Protein AF-A0A833RBS1-F1 (afdb_monomer)

Solvent-accessible surface area (backbone atoms only — not comparable to full-atom values): 6305 Å² total; per-residue (Å²): 114,64,46,82,70,71,79,44,81,79,87,61,95,73,84,82,88,79,82,85,87,77,68,75,67,77,78,46,53,77,63,45,69,72,42,93,70,63,84,80,80,92,51,62,68,61,47,67,75,43,72,85,61,81,93,74,86,80,82,86,50,67,49,68,49,59,45,83,99,44,71,38,99,86,72,43,55,38,64,79,43,77,43,74,64,73,88,80,125

pLDDT: mean 83.78, std 12.97, range [43.81, 97.19]

Structure (mmCIF, N/CA/C/O backbone):
data_AF-A0A833RBS1-F1
#
_entry.id   AF-A0A833RBS1-F1
#
loop_
_atom_site.group_PDB
_atom_site.id
_atom_site.type_symbol
_atom_site.label_atom_id
_atom_site.label_alt_id
_atom_site.label_comp_id
_atom_site.label_asym_id
_atom_site.label_entity_id
_atom_site.label_seq_id
_atom_site.pdbx_PDB_ins_code
_atom_site.Cartn_x
_atom_site.Cartn_y
_atom_site.Cartn_z
_atom_site.occupancy
_atom_site.B_iso_or_equiv
_atom_site.auth_seq_id
_atom_site.auth_comp_id
_atom_site.auth_asym_id
_atom_site.auth_atom_id
_atom_site.pdbx_PDB_model_num
ATOM 1 N N . MET A 1 1 ? -6.643 -21.812 0.695 1.00 50.47 1 MET A N 1
ATOM 2 C CA . MET A 1 1 ? -7.474 -21.897 -0.525 1.00 50.47 1 MET A CA 1
ATOM 3 C C . MET A 1 1 ? -6.627 -21.978 -1.798 1.00 50.47 1 MET A C 1
ATOM 5 O O . MET A 1 1 ? -6.634 -23.035 -2.399 1.00 50.47 1 MET A O 1
ATOM 9 N N . ILE A 1 2 ? -5.821 -20.970 -2.170 1.00 56.28 2 ILE A N 1
ATOM 10 C CA . ILE A 1 2 ? -5.011 -21.014 -3.418 1.00 56.28 2 ILE A CA 1
ATOM 11 C C . ILE A 1 2 ? -3.859 -22.038 -3.360 1.00 56.28 2 ILE A C 1
ATOM 13 O O . ILE A 1 2 ? -3.606 -22.744 -4.329 1.00 56.28 2 ILE A O 1
ATOM 17 N N . CYS A 1 3 ? -3.196 -22.170 -2.207 1.00 55.03 3 CYS A N 1
ATOM 18 C CA . CYS A 1 3 ? -2.087 -23.115 -2.038 1.00 55.03 3 CYS A CA 1
ATOM 19 C C . CYS A 1 3 ? -2.528 -24.590 -2.125 1.00 55.03 3 CYS A C 1
ATOM 21 O O . CYS A 1 3 ? -1.823 -25.421 -2.679 1.00 55.03 3 CYS A O 1
ATOM 23 N N . CYS A 1 4 ? -3.747 -24.902 -1.672 1.00 59.25 4 CYS A N 1
ATOM 24 C CA . CYS A 1 4 ? -4.316 -26.252 -1.741 1.00 59.25 4 CYS A CA 1
ATOM 25 C C . CYS A 1 4 ? -4.668 -26.683 -3.175 1.00 59.25 4 CYS A C 1
ATOM 27 O O . CYS A 1 4 ? -4.767 -27.873 -3.437 1.00 59.25 4 CYS A O 1
ATOM 29 N N . LEU A 1 5 ? -4.846 -25.726 -4.094 1.00 70.38 5 LEU A N 1
ATOM 30 C CA . LEU A 1 5 ? -5.077 -25.979 -5.520 1.00 70.38 5 LEU A CA 1
ATOM 31 C C . LEU A 1 5 ? -3.763 -26.176 -6.301 1.00 70.38 5 LEU A C 1
ATOM 33 O O . LEU A 1 5 ? -3.799 -26.298 -7.520 1.00 70.38 5 LEU A O 1
ATOM 37 N N . GLY A 1 6 ? -2.602 -26.159 -5.630 1.00 68.81 6 GLY A N 1
ATOM 38 C CA . GLY A 1 6 ? -1.287 -26.347 -6.259 1.00 68.81 6 GLY A CA 1
ATOM 39 C C . GLY A 1 6 ? -0.797 -25.161 -7.097 1.00 68.81 6 GLY A C 1
ATOM 40 O O . GLY A 1 6 ? 0.210 -25.272 -7.785 1.00 68.81 6 GLY A O 1
ATOM 41 N N . LEU A 1 7 ? -1.490 -24.019 -7.050 1.00 71.19 7 LEU A N 1
ATOM 42 C CA . LEU A 1 7 ? -1.169 -22.856 -7.886 1.00 71.19 7 LEU A CA 1
ATOM 43 C C . LEU A 1 7 ? -0.024 -22.000 -7.327 1.00 71.19 7 LEU A C 1
ATOM 45 O O . LEU A 1 7 ? 0.650 -21.316 -8.090 1.00 71.19 7 LEU A O 1
ATOM 49 N N . ILE A 1 8 ? 0.175 -21.997 -6.006 1.00 73.50 8 ILE A N 1
ATOM 50 C CA . ILE A 1 8 ? 1.194 -21.199 -5.306 1.00 73.50 8 ILE A CA 1
ATOM 51 C C . ILE A 1 8 ? 1.664 -21.955 -4.063 1.00 73.50 8 ILE A C 1
ATOM 53 O O . ILE A 1 8 ? 0.837 -22.430 -3.285 1.00 73.50 8 ILE A O 1
ATOM 57 N N . ASP A 1 9 ? 2.972 -21.964 -3.810 1.00 74.06 9 ASP A N 1
ATOM 58 C CA . ASP A 1 9 ? 3.523 -22.422 -2.534 1.00 74.06 9 ASP A CA 1
ATOM 59 C C . ASP A 1 9 ? 3.285 -21.402 -1.419 1.00 74.06 9 ASP A C 1
ATOM 61 O O . ASP A 1 9 ? 3.535 -20.197 -1.557 1.00 74.06 9 ASP A O 1
ATOM 65 N N . ARG A 1 10 ? 2.832 -21.885 -0.260 1.00 73.62 10 ARG A N 1
ATOM 66 C CA . ARG A 1 10 ? 2.677 -21.052 0.933 1.00 73.62 10 ARG A CA 1
ATOM 67 C C . ARG A 1 10 ? 4.059 -20.682 1.462 1.00 73.62 10 ARG A C 1
ATOM 69 O O . ARG A 1 10 ? 4.694 -21.465 2.156 1.00 73.62 10 ARG A O 1
ATOM 76 N N . LYS A 1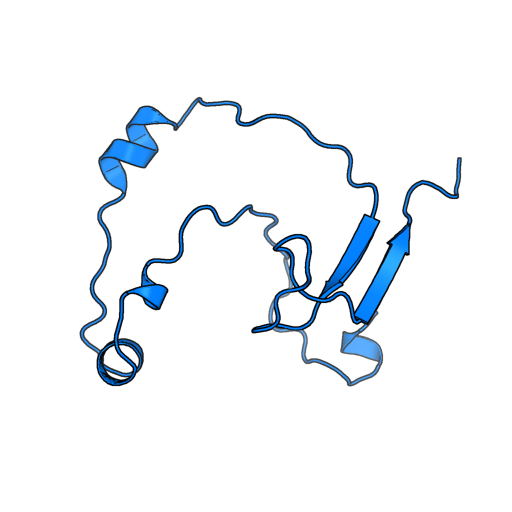 11 ? 4.495 -19.451 1.187 1.00 75.88 11 LYS A N 1
ATOM 77 C CA . LYS A 1 11 ? 5.795 -18.951 1.663 1.00 75.88 11 LYS A CA 1
ATOM 78 C C . LYS A 1 11 ? 5.842 -18.633 3.159 1.00 75.88 11 LYS A C 1
ATOM 80 O O . LYS A 1 11 ? 6.908 -18.719 3.752 1.00 75.88 11 LYS A O 1
ATOM 85 N N . TYR A 1 12 ? 4.712 -18.265 3.766 1.00 78.75 12 TYR A N 1
ATOM 86 C CA . TYR A 1 12 ? 4.658 -17.838 5.167 1.00 78.75 12 TYR A CA 1
ATOM 87 C C . TYR A 1 12 ? 3.480 -18.471 5.911 1.00 78.75 12 TYR A C 1
ATOM 89 O O . TYR A 1 12 ? 2.375 -18.603 5.374 1.00 78.75 12 TYR A O 1
ATOM 97 N N . GLN A 1 13 ? 3.712 -18.842 7.171 1.00 77.38 13 GLN A N 1
ATOM 98 C CA . GLN A 1 13 ? 2.657 -19.322 8.066 1.00 77.38 13 GLN A CA 1
ATOM 99 C C . GLN A 1 13 ? 1.723 -18.177 8.475 1.00 77.38 13 GLN A C 1
ATOM 101 O O . GLN A 1 13 ? 0.505 -18.333 8.419 1.00 77.38 13 GLN A O 1
ATOM 106 N N . THR A 1 14 ? 2.275 -17.003 8.774 1.00 83.75 14 THR A N 1
ATOM 107 C CA . THR A 1 14 ? 1.508 -15.841 9.241 1.00 83.75 14 THR A CA 1
ATOM 108 C C . THR A 1 14 ? 1.553 -14.719 8.212 1.00 83.75 14 THR A C 1
ATOM 110 O O . THR A 1 14 ? 2.601 -14.444 7.628 1.00 83.75 14 THR A O 1
ATOM 113 N N . VAL A 1 15 ? 0.415 -14.057 7.990 1.00 82.69 15 VAL A N 1
ATOM 114 C CA . VAL A 1 15 ? 0.302 -12.911 7.080 1.00 82.69 15 VAL A CA 1
ATOM 115 C C . VAL A 1 15 ? 0.310 -11.621 7.898 1.00 82.69 15 VAL A C 1
ATOM 117 O O . VAL A 1 15 ? -0.557 -11.423 8.743 1.00 82.69 15 VAL A O 1
ATOM 120 N N . LYS A 1 16 ? 1.274 -10.731 7.632 1.00 89.12 16 LYS A N 1
ATOM 121 C CA . LYS A 1 16 ? 1.294 -9.369 8.183 1.00 89.12 16 LYS A CA 1
ATOM 122 C C . LYS A 1 16 ? 0.555 -8.426 7.236 1.00 89.12 16 LYS A C 1
ATOM 124 O O . LYS A 1 16 ? 1.084 -8.077 6.178 1.00 89.12 16 LYS A O 1
ATOM 129 N N . LEU A 1 17 ? -0.641 -7.995 7.628 1.00 89.00 17 LEU A N 1
ATOM 130 C CA . LEU A 1 17 ? -1.364 -6.952 6.906 1.00 89.00 17 LEU A CA 1
ATOM 131 C C . LEU A 1 17 ? -0.649 -5.609 7.100 1.00 89.00 17 LEU A C 1
ATOM 133 O O . LEU A 1 17 ? -0.346 -5.215 8.223 1.00 89.00 17 LEU A O 1
ATOM 137 N N . HIS A 1 18 ? -0.332 -4.935 6.000 1.00 90.88 18 HIS A N 1
ATOM 138 C CA . HIS A 1 18 ? 0.313 -3.627 5.995 1.00 90.88 18 HIS A CA 1
ATOM 139 C C . HIS A 1 18 ? -0.043 -2.880 4.707 1.00 90.88 18 HIS A C 1
ATOM 141 O O . HIS A 1 18 ? -0.410 -3.503 3.709 1.00 90.88 18 HIS A O 1
ATOM 147 N N . LEU A 1 19 ? 0.092 -1.555 4.725 1.00 91.50 19 LEU A N 1
ATOM 148 C CA . LEU A 1 19 ? -0.109 -0.693 3.564 1.00 91.50 19 LEU A CA 1
ATOM 149 C C . LEU A 1 19 ? 1.244 -0.126 3.125 1.00 91.50 19 LEU A C 1
ATOM 151 O O . LEU A 1 19 ? 1.947 0.513 3.904 1.00 91.50 19 LEU A O 1
ATOM 155 N N . THR A 1 20 ? 1.641 -0.399 1.884 1.00 91.50 20 THR A N 1
ATOM 156 C CA . THR A 1 20 ? 2.897 0.115 1.328 1.00 91.50 20 THR A CA 1
ATOM 157 C C . THR A 1 20 ? 2.691 1.534 0.809 1.00 91.50 20 THR A C 1
ATOM 159 O O . THR A 1 20 ? 1.999 1.724 -0.185 1.00 91.50 20 THR A O 1
ATOM 162 N N . LEU A 1 21 ? 3.324 2.518 1.450 1.00 90.25 21 LEU A N 1
ATOM 163 C CA . LEU A 1 21 ? 3.331 3.912 0.982 1.00 90.25 21 LEU A CA 1
ATOM 164 C C . LEU A 1 21 ? 4.478 4.196 0.008 1.00 90.25 21 LEU A C 1
ATOM 166 O O . LEU A 1 21 ? 4.324 4.951 -0.946 1.00 90.25 21 LEU A O 1
ATOM 170 N N . MET A 1 22 ? 5.635 3.575 0.236 1.00 89.06 22 MET A N 1
ATOM 171 C CA . MET A 1 22 ? 6.829 3.782 -0.573 1.00 89.06 22 MET A CA 1
ATOM 172 C C . MET A 1 22 ? 7.568 2.465 -0.782 1.00 89.06 22 MET A C 1
ATOM 174 O O . MET A 1 22 ? 7.654 1.630 0.117 1.00 89.06 22 MET A O 1
ATOM 178 N N . ASN A 1 23 ? 8.144 2.306 -1.972 1.00 88.00 23 ASN A N 1
ATOM 179 C CA . ASN A 1 23 ? 9.087 1.242 -2.271 1.00 88.00 23 ASN A CA 1
ATOM 180 C C . ASN A 1 23 ? 10.315 1.842 -2.974 1.00 88.00 23 ASN A C 1
ATOM 182 O O . ASN A 1 23 ? 10.254 2.252 -4.133 1.00 88.00 23 ASN A O 1
ATOM 186 N N . THR A 1 24 ? 11.436 1.893 -2.259 1.00 85.75 24 THR A N 1
ATOM 187 C CA . THR A 1 24 ? 12.684 2.522 -2.717 1.00 85.75 24 THR A CA 1
ATOM 188 C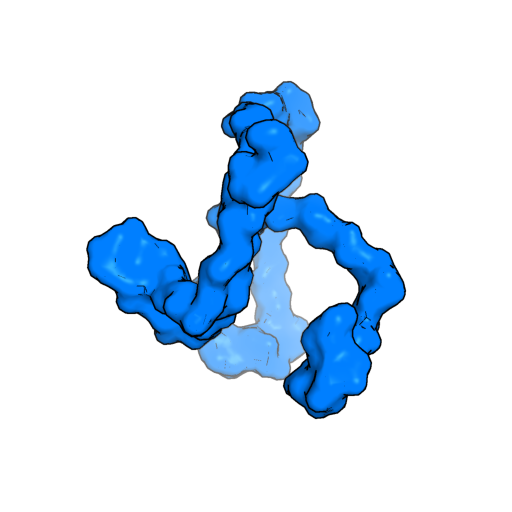 C . THR A 1 24 ? 13.362 1.739 -3.837 1.00 85.75 24 THR A C 1
ATOM 190 O O . THR A 1 24 ? 14.110 2.321 -4.620 1.00 85.75 24 THR A O 1
ATOM 193 N N . THR A 1 25 ? 13.029 0.454 -4.002 1.00 82.56 25 THR A N 1
ATOM 194 C CA . THR A 1 25 ? 13.586 -0.386 -5.07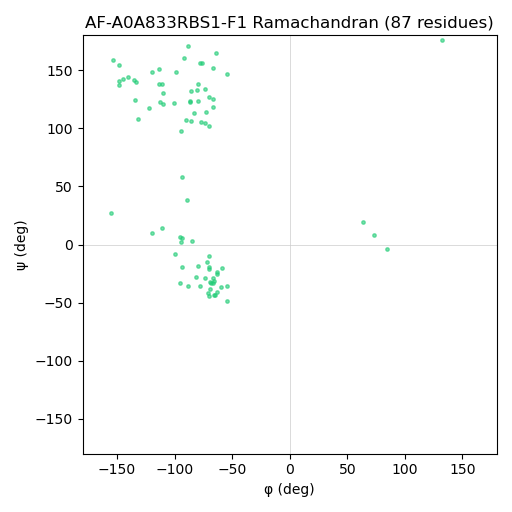2 1.00 82.56 25 THR A CA 1
ATOM 195 C C . THR A 1 25 ? 13.220 0.114 -6.465 1.00 82.56 25 THR A C 1
ATOM 197 O O . THR A 1 25 ? 13.960 -0.141 -7.412 1.00 82.56 25 THR A O 1
ATOM 200 N N . PHE A 1 26 ? 12.130 0.878 -6.609 1.00 82.94 26 PHE A N 1
ATOM 201 C CA . PHE A 1 26 ? 11.755 1.467 -7.895 1.00 82.94 26 PHE A CA 1
ATOM 202 C C . PHE A 1 26 ? 12.786 2.468 -8.425 1.00 82.94 26 PHE A C 1
ATOM 204 O O . PHE A 1 26 ? 12.884 2.612 -9.639 1.00 82.94 26 PHE A O 1
ATOM 211 N N . LYS A 1 27 ? 13.578 3.095 -7.546 1.00 80.00 27 LYS A N 1
ATOM 212 C CA . LYS A 1 27 ? 14.662 4.011 -7.934 1.00 80.00 27 LYS A CA 1
ATOM 213 C C . LYS A 1 27 ? 15.938 3.289 -8.367 1.00 80.00 27 LYS A C 1
ATOM 215 O O . LYS A 1 27 ? 16.768 3.894 -9.029 1.00 80.00 27 LYS A O 1
ATOM 220 N N . LEU A 1 28 ? 16.083 2.018 -7.998 1.00 80.62 28 LEU A N 1
ATOM 221 C CA . LEU A 1 28 ? 17.264 1.223 -8.311 1.00 80.62 28 LEU A CA 1
ATOM 222 C C . LEU A 1 28 ? 17.201 0.704 -9.749 1.00 80.62 28 LEU A C 1
ATOM 224 O O . LEU A 1 28 ? 16.158 0.195 -10.192 1.00 80.62 28 LEU A O 1
ATOM 228 N N . THR A 1 29 ? 18.335 0.766 -10.440 1.00 80.19 29 THR A N 1
ATOM 229 C CA . THR A 1 29 ? 18.581 0.087 -11.715 1.00 80.19 29 THR A CA 1
ATOM 230 C C . THR A 1 29 ? 18.540 -1.436 -11.540 1.00 80.19 29 THR A C 1
ATOM 232 O O . THR A 1 29 ? 18.588 -1.969 -10.430 1.00 80.19 29 THR A O 1
ATOM 235 N N . LYS A 1 30 ? 18.437 -2.183 -12.648 1.00 74.31 30 LYS A N 1
ATOM 236 C CA . LYS A 1 30 ? 18.426 -3.659 -12.597 1.00 74.31 30 LYS A CA 1
ATOM 237 C C . LYS A 1 30 ? 19.700 -4.229 -11.964 1.00 74.31 30 LYS A C 1
ATOM 239 O O . LYS A 1 30 ? 19.622 -5.222 -11.247 1.00 74.31 30 LYS A O 1
ATOM 244 N N . GLU A 1 31 ? 20.839 -3.596 -12.216 1.00 73.31 31 GLU A N 1
ATOM 245 C CA . GLU A 1 31 ? 22.141 -4.000 -11.682 1.00 73.31 31 GLU A CA 1
ATOM 246 C C . GLU A 1 31 ? 22.222 -3.741 -10.175 1.00 73.31 31 GLU A C 1
ATOM 248 O O . GLU A 1 31 ? 22.595 -4.636 -9.423 1.00 73.31 31 GLU A O 1
ATOM 253 N N . GLU A 1 32 ? 21.756 -2.581 -9.708 1.00 73.75 32 GLU A N 1
ATOM 254 C CA . GLU A 1 32 ? 21.708 -2.240 -8.278 1.00 73.75 32 GLU A CA 1
ATOM 255 C C . GLU A 1 32 ? 20.732 -3.119 -7.485 1.00 73.75 32 GLU A C 1
ATOM 257 O O . GLU A 1 32 ? 20.976 -3.413 -6.318 1.00 73.75 32 GLU A O 1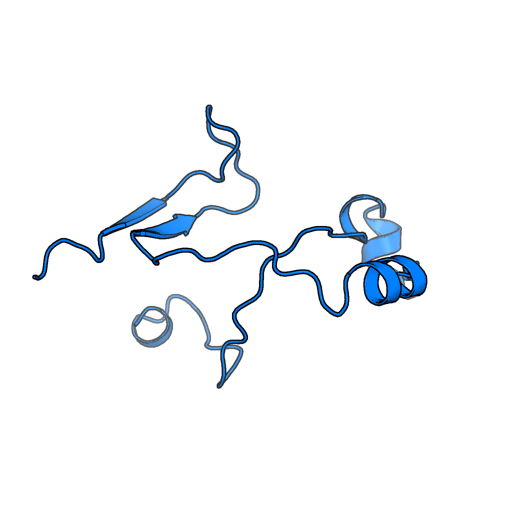
ATOM 262 N N . ARG A 1 33 ? 19.639 -3.583 -8.108 1.00 70.44 33 ARG A N 1
ATOM 263 C CA . ARG A 1 33 ? 18.696 -4.525 -7.473 1.00 70.44 33 ARG A CA 1
ATOM 264 C C . ARG A 1 33 ? 19.285 -5.920 -7.267 1.00 70.44 33 ARG A C 1
ATOM 266 O O . ARG A 1 33 ? 18.890 -6.597 -6.323 1.00 70.44 33 ARG A O 1
ATOM 273 N N . ASN A 1 34 ? 20.169 -6.353 -8.165 1.00 70.44 34 ASN A N 1
ATOM 274 C CA . ASN A 1 34 ? 20.808 -7.671 -8.118 1.00 70.44 34 ASN A CA 1
ATOM 275 C C . ASN A 1 34 ? 22.165 -7.641 -7.396 1.00 70.44 34 ASN A C 1
ATOM 277 O O . ASN A 1 34 ? 22.674 -8.684 -6.986 1.00 70.44 34 ASN A O 1
ATOM 281 N N . GLY A 1 35 ? 22.764 -6.457 -7.268 1.00 66.25 35 GLY A N 1
ATOM 282 C CA . GLY A 1 35 ? 24.024 -6.235 -6.580 1.00 66.25 35 GLY A CA 1
ATOM 283 C C . GLY A 1 35 ? 23.884 -6.265 -5.057 1.00 66.25 35 GLY A C 1
ATOM 284 O O . GLY A 1 35 ? 22.834 -5.981 -4.490 1.00 66.25 35 GLY A O 1
ATOM 285 N N . LYS A 1 36 ? 24.992 -6.563 -4.372 1.00 59.72 36 LYS A N 1
ATOM 286 C CA . LYS A 1 36 ? 25.091 -6.504 -2.901 1.00 59.72 36 LYS A CA 1
ATOM 287 C C . LYS A 1 36 ? 25.059 -5.070 -2.337 1.00 59.72 36 LYS A C 1
ATOM 289 O O . LYS A 1 36 ? 24.930 -4.909 -1.129 1.00 59.72 36 LYS A O 1
ATOM 294 N N . ASN A 1 37 ? 25.146 -4.047 -3.191 1.00 59.69 37 ASN A N 1
ATOM 295 C CA . ASN A 1 37 ? 25.177 -2.631 -2.808 1.00 59.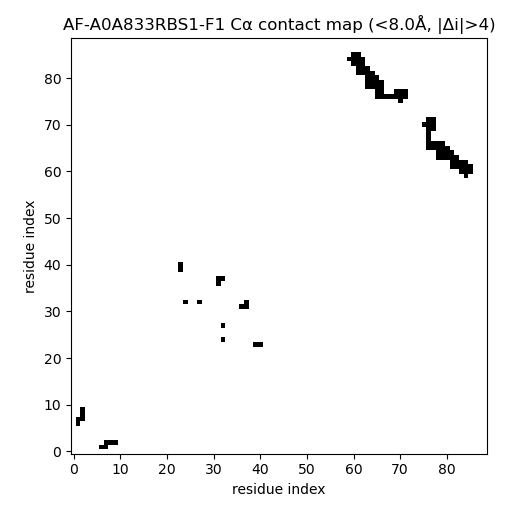69 37 ASN A CA 1
ATOM 296 C C . ASN A 1 37 ? 23.766 -2.027 -2.825 1.00 59.69 37 ASN A C 1
ATOM 298 O O . ASN A 1 37 ? 23.486 -1.082 -3.559 1.00 59.69 37 ASN A O 1
ATOM 302 N N . PHE A 1 38 ? 22.857 -2.608 -2.044 1.00 66.25 38 PHE A N 1
ATOM 303 C CA . PHE A 1 38 ? 21.508 -2.074 -1.899 1.00 66.25 38 PHE A CA 1
ATOM 304 C C . PHE A 1 38 ? 21.564 -0.718 -1.184 1.00 66.25 38 PHE A C 1
ATOM 306 O O . PHE A 1 38 ? 21.993 -0.640 -0.032 1.00 66.25 38 PHE A O 1
ATOM 313 N N . ILE A 1 39 ? 21.118 0.349 -1.851 1.00 72.44 39 ILE A N 1
ATOM 314 C CA . ILE A 1 39 ? 21.008 1.673 -1.231 1.00 72.44 39 ILE A CA 1
ATOM 315 C C . ILE A 1 39 ? 19.818 1.643 -0.269 1.00 72.44 39 ILE A C 1
ATOM 317 O O . ILE A 1 39 ? 18.665 1.479 -0.680 1.00 72.44 39 ILE A O 1
ATOM 321 N N . THR A 1 40 ? 20.099 1.779 1.024 1.00 79.81 40 THR A N 1
ATOM 322 C CA . THR A 1 40 ? 19.069 1.900 2.056 1.00 79.81 40 THR A CA 1
ATOM 323 C C . THR A 1 40 ? 18.492 3.315 2.074 1.00 79.81 40 THR A C 1
ATOM 325 O O . THR A 1 40 ? 19.111 4.277 1.623 1.00 79.81 40 THR A O 1
ATOM 328 N N . PHE A 1 41 ? 17.267 3.439 2.576 1.00 85.69 41 PHE A N 1
ATOM 329 C CA . PHE A 1 41 ? 16.612 4.725 2.783 1.00 85.69 41 PHE A CA 1
ATOM 330 C C . PHE A 1 41 ? 16.456 4.954 4.279 1.00 85.69 41 PHE A C 1
ATOM 332 O O . PHE A 1 41 ? 15.851 4.127 4.963 1.00 85.69 41 PHE A O 1
ATOM 339 N N . ASP A 1 42 ? 17.000 6.064 4.769 1.00 90.56 42 ASP A N 1
ATOM 340 C CA . ASP A 1 42 ? 16.776 6.485 6.144 1.00 90.56 42 ASP A CA 1
ATOM 341 C C . ASP A 1 42 ? 15.382 7.111 6.268 1.00 90.56 42 ASP A C 1
ATOM 343 O O . ASP A 1 42 ? 15.128 8.226 5.812 1.00 90.56 42 ASP A O 1
ATOM 347 N N . ALA A 1 43 ? 14.463 6.353 6.864 1.00 91.69 43 ALA A N 1
ATOM 348 C CA . ALA A 1 43 ? 13.092 6.777 7.117 1.00 91.69 43 ALA A CA 1
ATOM 349 C C . ALA A 1 43 ? 12.892 7.340 8.535 1.00 91.69 43 ALA A C 1
ATOM 351 O O . ALA A 1 43 ? 11.750 7.589 8.914 1.00 91.69 43 ALA A O 1
ATOM 352 N N . THR A 1 44 ? 13.953 7.514 9.333 1.00 95.19 44 THR A N 1
ATOM 353 C CA . THR A 1 44 ? 13.851 7.801 10.775 1.00 95.19 44 THR A CA 1
ATOM 354 C C . THR A 1 44 ? 12.971 9.012 11.071 1.00 95.19 44 THR A C 1
ATOM 356 O O . THR A 1 44 ? 12.055 8.917 11.885 1.00 95.19 44 THR A O 1
ATOM 359 N N . GLU A 1 45 ? 13.180 10.128 10.374 1.00 96.75 45 GLU A N 1
ATOM 360 C CA . GLU A 1 45 ? 12.404 11.354 10.603 1.00 96.75 45 GLU A CA 1
ATOM 361 C C . GLU A 1 45 ? 10.939 11.217 10.169 1.00 96.75 45 GLU A C 1
ATOM 363 O O . GLU A 1 45 ? 10.050 11.737 10.837 1.00 96.75 45 GLU A O 1
ATOM 368 N N . ILE A 1 46 ? 10.658 10.443 9.115 1.00 94.69 46 ILE A N 1
ATOM 369 C CA . ILE A 1 46 ? 9.280 10.137 8.696 1.00 94.69 46 ILE A CA 1
ATOM 370 C C . ILE A 1 46 ? 8.584 9.300 9.771 1.00 94.69 46 ILE A C 1
ATOM 372 O O . ILE A 1 46 ? 7.436 9.568 10.120 1.00 94.69 46 ILE A O 1
ATOM 376 N N . MET A 1 47 ? 9.281 8.298 10.314 1.00 94.25 47 MET A N 1
ATOM 377 C CA . MET A 1 47 ? 8.740 7.441 11.365 1.00 94.25 47 MET A CA 1
ATOM 378 C C . MET A 1 47 ? 8.477 8.234 12.646 1.00 94.25 47 MET A C 1
ATOM 380 O O . MET A 1 47 ? 7.402 8.088 13.214 1.00 94.25 47 MET A O 1
ATOM 384 N N . LYS A 1 48 ? 9.396 9.118 13.057 1.00 97.19 48 LYS A N 1
ATOM 385 C CA . LYS A 1 48 ? 9.194 10.017 14.208 1.00 97.19 48 LYS A CA 1
ATOM 386 C C . LYS A 1 48 ? 8.038 10.990 13.990 1.00 97.19 48 LYS A C 1
ATOM 388 O O . LYS A 1 48 ? 7.258 11.225 14.901 1.00 97.19 48 LYS A O 1
ATOM 393 N N . ALA A 1 49 ? 7.905 11.553 12.790 1.00 97.00 49 ALA A N 1
ATOM 394 C CA . ALA A 1 49 ? 6.828 12.494 12.490 1.00 97.00 49 ALA A CA 1
ATOM 395 C C . ALA A 1 49 ? 5.439 11.832 12.516 1.00 97.00 49 ALA A C 1
ATOM 397 O O . ALA A 1 49 ? 4.448 12.495 12.819 1.00 97.00 49 ALA A O 1
ATOM 398 N N . HIS A 1 50 ? 5.361 10.533 12.204 1.00 95.38 50 HIS A N 1
ATOM 399 C C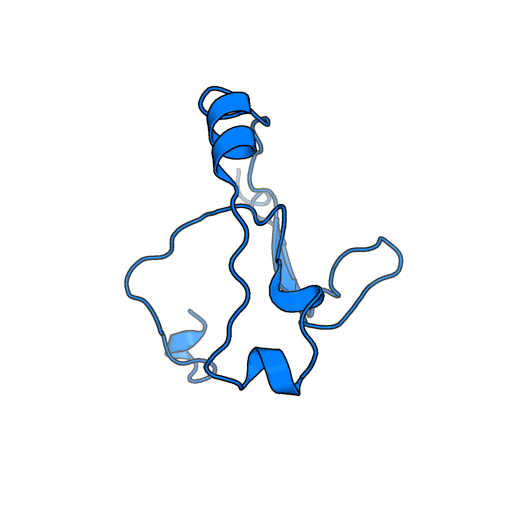A . HIS A 1 50 ? 4.094 9.826 12.018 1.00 95.38 50 HIS A CA 1
ATOM 400 C C . HIS A 1 50 ? 3.843 8.654 12.972 1.00 95.38 50 HIS A C 1
ATOM 402 O O . HIS A 1 50 ? 2.859 7.939 12.788 1.00 95.38 50 HIS A O 1
ATOM 408 N N . GLU A 1 51 ? 4.663 8.467 14.009 1.00 95.31 51 GLU A N 1
ATOM 409 C CA . GLU A 1 51 ? 4.554 7.332 14.943 1.00 95.31 51 GLU A CA 1
ATOM 410 C C . GLU A 1 51 ? 3.159 7.191 15.571 1.00 95.31 51 GLU A C 1
ATOM 412 O O . GLU A 1 51 ? 2.665 6.078 15.731 1.00 95.31 51 GLU A O 1
ATOM 417 N N . ASN A 1 52 ? 2.497 8.319 15.845 1.00 96.44 52 ASN A N 1
ATOM 418 C CA . ASN A 1 52 ? 1.174 8.388 16.469 1.00 96.44 52 ASN A CA 1
ATOM 419 C C . ASN A 1 52 ? 0.087 8.876 15.493 1.00 96.44 52 ASN A C 1
ATOM 421 O O . ASN A 1 52 ? -0.999 9.277 15.910 1.00 96.44 52 ASN A O 1
ATOM 425 N N . THR A 1 53 ? 0.371 8.900 14.186 1.00 97.00 53 THR A N 1
ATOM 426 C CA . THR A 1 53 ? -0.600 9.351 13.180 1.00 97.00 53 THR A CA 1
ATOM 427 C C . THR A 1 53 ? -1.611 8.249 12.874 1.00 97.00 53 THR A C 1
ATOM 429 O O . THR A 1 53 ? -1.253 7.166 12.413 1.00 97.00 53 THR A O 1
ATOM 432 N N . ILE A 1 54 ? -2.898 8.552 13.048 1.00 95.50 54 ILE A N 1
ATOM 433 C CA . ILE A 1 54 ? -3.990 7.707 12.556 1.00 95.50 54 ILE A CA 1
ATOM 434 C C . ILE A 1 54 ? -4.264 8.095 11.101 1.00 95.50 54 ILE A C 1
ATOM 436 O O . ILE A 1 54 ? -4.839 9.143 10.824 1.00 95.50 54 ILE A O 1
ATOM 440 N N . PHE A 1 55 ? -3.851 7.242 10.160 1.00 94.19 55 PHE A N 1
ATOM 441 C CA . PHE A 1 55 ? -4.065 7.468 8.720 1.00 94.19 55 PHE A CA 1
ATOM 442 C C . PHE A 1 55 ? -5.522 7.284 8.280 1.00 94.19 55 PHE A C 1
ATOM 444 O O . PHE A 1 55 ? -5.895 7.690 7.181 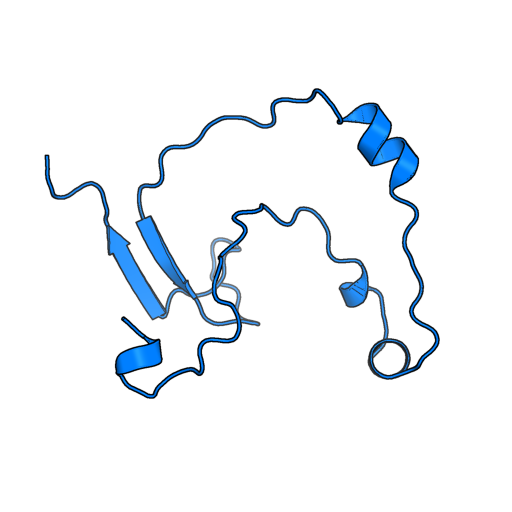1.00 94.19 55 PHE A O 1
ATOM 451 N N . GLY A 1 56 ? -6.332 6.661 9.132 1.00 93.69 56 GLY A N 1
ATOM 452 C CA . GLY A 1 56 ? -7.746 6.422 8.906 1.00 93.69 56 GLY A CA 1
ATOM 453 C C . GLY A 1 56 ? -8.137 4.985 9.212 1.00 93.69 56 GLY A C 1
ATOM 454 O O . GLY A 1 56 ? -7.306 4.125 9.508 1.00 93.69 56 GLY A O 1
ATOM 455 N N . GLU A 1 57 ? -9.432 4.740 9.105 1.00 94.50 57 GLU A N 1
ATOM 456 C CA . GLU A 1 57 ? -10.043 3.433 9.285 1.00 94.50 57 GLU A CA 1
ATOM 457 C C . GLU A 1 57 ? -10.755 3.036 7.996 1.00 94.50 57 GLU A C 1
ATOM 459 O O . GLU A 1 57 ? -11.252 3.879 7.247 1.00 94.50 57 GLU A O 1
ATOM 464 N N . THR A 1 58 ? -10.801 1.738 7.710 1.00 91.38 58 THR A N 1
ATOM 465 C CA . THR A 1 58 ? -11.528 1.234 6.548 1.00 91.38 58 THR A CA 1
ATOM 466 C C . THR A 1 58 ? -12.165 -0.107 6.850 1.00 91.38 58 THR A C 1
ATOM 468 O O . THR A 1 58 ? -11.574 -0.976 7.488 1.00 91.38 58 THR A O 1
ATOM 471 N N . THR A 1 59 ? -13.364 -0.310 6.317 1.00 92.62 59 THR A N 1
ATOM 472 C CA . THR A 1 59 ? -14.005 -1.623 6.274 1.00 92.62 59 THR A CA 1
ATOM 473 C C . THR A 1 59 ? -13.523 -2.372 5.036 1.00 92.62 59 THR A C 1
ATOM 475 O O . THR A 1 59 ? -13.529 -1.822 3.932 1.00 92.62 59 THR A O 1
ATOM 478 N N . LEU A 1 60 ? -13.117 -3.633 5.188 1.00 90.69 60 LEU A N 1
ATOM 479 C CA . LEU A 1 60 ? -12.753 -4.478 4.053 1.00 90.69 60 LEU A CA 1
ATOM 480 C C . LEU A 1 60 ? -14.024 -4.894 3.298 1.00 90.69 60 LEU A C 1
ATOM 482 O O . LEU A 1 60 ? -14.773 -5.745 3.762 1.00 90.69 60 LEU A O 1
ATOM 486 N N . LYS A 1 61 ? -14.275 -4.281 2.137 1.00 93.31 61 LYS A N 1
ATOM 487 C CA . LYS A 1 61 ? -15.490 -4.538 1.338 1.00 93.31 61 LYS A CA 1
ATOM 488 C C . LYS A 1 61 ? -15.289 -5.571 0.234 1.00 93.31 61 LYS A C 1
ATOM 490 O O . LYS A 1 61 ? -16.221 -6.287 -0.118 1.00 93.31 61 LYS A O 1
ATOM 495 N N . GLN A 1 62 ? -14.090 -5.616 -0.344 1.00 93.75 62 GLN A N 1
ATOM 496 C CA . GLN A 1 62 ? -13.798 -6.420 -1.525 1.00 93.75 62 GLN A CA 1
ATOM 497 C C . GLN A 1 62 ? -12.345 -6.900 -1.500 1.00 93.75 62 GLN A C 1
ATOM 499 O O . GLN A 1 62 ? -11.446 -6.137 -1.145 1.00 93.75 62 GLN A O 1
ATOM 504 N N . ILE A 1 63 ? -12.108 -8.144 -1.911 1.00 93.19 63 ILE A N 1
ATOM 505 C CA . ILE A 1 63 ? -10.769 -8.722 -2.090 1.00 93.19 63 ILE A CA 1
ATOM 506 C C . ILE A 1 63 ? -10.526 -8.911 -3.585 1.00 93.19 63 ILE A C 1
ATOM 508 O O . ILE A 1 63 ? -11.372 -9.461 -4.287 1.00 93.19 63 ILE A O 1
ATOM 512 N N . HIS A 1 64 ? -9.385 -8.441 -4.091 1.00 93.69 64 HIS A N 1
ATOM 513 C CA . HIS A 1 64 ? -9.013 -8.565 -5.504 1.00 93.69 64 HIS A CA 1
ATOM 514 C C . HIS A 1 64 ? -7.845 -9.533 -5.659 1.00 93.69 64 HIS A C 1
ATOM 516 O O . HIS A 1 64 ? -6.873 -9.468 -4.908 1.00 93.69 64 HIS A O 1
ATOM 522 N N . ILE A 1 65 ? -7.909 -10.384 -6.680 1.00 93.06 65 ILE A N 1
ATOM 523 C CA . ILE A 1 65 ? -6.749 -11.121 -7.186 1.00 93.06 65 ILE A CA 1
ATOM 524 C C . ILE A 1 65 ? -6.182 -10.307 -8.349 1.00 93.06 65 ILE A C 1
ATOM 526 O O . ILE A 1 65 ? -6.701 -10.367 -9.464 1.00 93.06 65 ILE A O 1
ATOM 530 N N . SER A 1 66 ? -5.147 -9.511 -8.087 1.00 93.69 66 SER A N 1
ATOM 531 C CA . SER A 1 66 ? -4.617 -8.533 -9.046 1.00 93.69 66 SER A CA 1
ATOM 532 C C . SER A 1 66 ? -3.380 -9.020 -9.794 1.00 93.69 66 SER A C 1
ATOM 534 O O . SER A 1 66 ? -2.548 -9.747 -9.250 1.00 93.69 66 SER A O 1
ATOM 536 N N . GLN A 1 67 ? -3.225 -8.569 -11.039 1.00 92.69 67 GLN A N 1
ATOM 537 C CA . GLN A 1 67 ? -2.047 -8.841 -11.862 1.00 92.69 67 GLN A CA 1
ATOM 538 C C . GLN A 1 67 ? -0.956 -7.805 -11.584 1.00 92.69 67 GLN A C 1
ATOM 540 O O . GLN A 1 67 ? -1.161 -6.599 -11.740 1.00 92.69 67 GLN A O 1
ATOM 545 N N . ARG A 1 68 ? 0.233 -8.266 -11.190 1.00 90.44 68 ARG A N 1
ATOM 546 C CA . ARG A 1 68 ? 1.387 -7.379 -10.979 1.00 90.44 68 ARG A CA 1
ATOM 547 C C . ARG A 1 68 ? 1.845 -6.771 -12.306 1.00 90.44 68 ARG A C 1
ATOM 549 O O . ARG A 1 68 ? 1.704 -7.396 -13.348 1.00 90.44 68 ARG A O 1
ATOM 556 N N . HIS A 1 69 ? 2.435 -5.576 -12.242 1.00 87.81 69 HIS A N 1
ATOM 557 C CA . HIS A 1 69 ? 2.950 -4.833 -13.407 1.00 87.81 69 HIS A CA 1
ATOM 558 C C . HIS A 1 69 ? 1.887 -4.413 -14.434 1.00 87.81 69 HIS A C 1
ATOM 560 O O . HIS A 1 69 ? 2.223 -4.080 -15.565 1.00 87.81 69 HIS A O 1
ATOM 566 N N . THR A 1 70 ? 0.617 -4.385 -14.030 1.00 91.94 70 THR A N 1
ATOM 567 C CA . THR A 1 70 ? -0.485 -3.868 -14.844 1.00 91.94 70 THR A CA 1
ATOM 568 C C . THR A 1 70 ? -1.057 -2.604 -14.216 1.00 91.94 70 THR A C 1
ATOM 570 O O . THR A 1 70 ? -1.009 -2.440 -12.997 1.00 91.94 70 THR A O 1
ATOM 573 N N . ILE A 1 71 ? -1.598 -1.712 -15.041 1.00 92.31 71 ILE A N 1
ATOM 574 C CA . ILE A 1 71 ? -2.296 -0.505 -14.598 1.00 92.31 71 ILE A CA 1
ATOM 575 C C . ILE A 1 7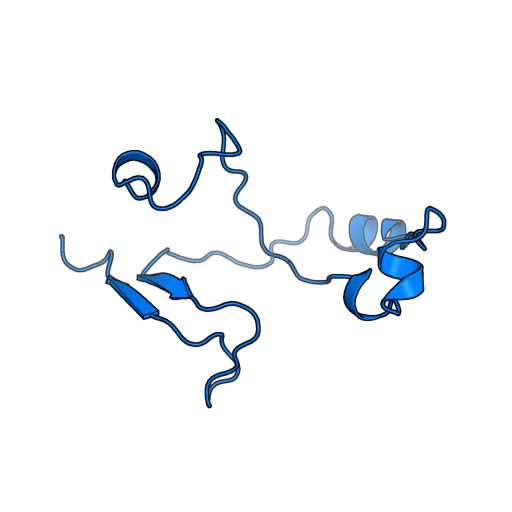1 ? -3.579 -0.420 -15.417 1.00 92.31 71 ILE A C 1
ATOM 577 O O . ILE A 1 71 ? -3.543 -0.475 -16.644 1.00 92.31 71 ILE A O 1
ATOM 581 N N . SER A 1 72 ? -4.713 -0.348 -14.734 1.00 93.12 72 SER A N 1
ATOM 582 C CA . SER A 1 72 ? -6.014 -0.108 -15.353 1.00 93.12 72 SER A CA 1
ATOM 583 C C . SER A 1 72 ? -6.287 1.394 -15.468 1.00 93.12 72 SER A C 1
ATOM 585 O O . SER A 1 72 ? -5.559 2.218 -14.915 1.00 93.12 72 SER A O 1
ATOM 587 N N . SER A 1 73 ? -7.349 1.772 -16.177 1.00 92.44 73 SER A N 1
ATOM 588 C CA . SER A 1 73 ? -7.682 3.177 -16.457 1.00 92.44 73 SER A CA 1
ATOM 589 C C . SER A 1 73 ? -7.906 4.045 -15.212 1.00 92.44 73 SER A C 1
ATOM 591 O O . SER A 1 73 ? -7.792 5.262 -15.296 1.00 92.44 73 SER A O 1
ATOM 593 N N . ASN A 1 74 ? -8.196 3.443 -14.058 1.00 92.44 74 ASN A N 1
ATOM 594 C CA . ASN A 1 74 ? -8.397 4.145 -12.788 1.00 92.44 74 ASN A CA 1
ATOM 595 C C . ASN A 1 74 ? -7.115 4.247 -11.931 1.00 92.44 74 ASN A C 1
ATOM 597 O O . ASN A 1 74 ? -7.186 4.676 -10.783 1.00 92.44 74 ASN A O 1
ATOM 601 N N . GLY A 1 75 ? -5.962 3.814 -12.454 1.00 91.88 75 GLY A N 1
ATOM 602 C CA . GLY A 1 75 ? -4.675 3.854 -11.754 1.00 91.88 75 GLY A CA 1
ATOM 603 C C . GLY A 1 75 ? -4.401 2.670 -10.819 1.00 91.88 75 GLY A C 1
ATOM 604 O O . GLY A 1 75 ? -3.299 2.570 -10.282 1.00 91.88 75 GLY A O 1
ATOM 605 N N . TYR A 1 76 ? -5.346 1.741 -10.646 1.00 93.81 76 TYR A N 1
ATOM 606 C CA . TYR A 1 76 ? -5.144 0.516 -9.867 1.00 93.81 76 TYR A CA 1
ATOM 607 C C . TYR A 1 76 ? -4.654 -0.639 -10.745 1.00 93.81 76 TYR A C 1
ATOM 609 O O . TYR A 1 76 ? -4.853 -0.644 -11.962 1.00 93.81 76 TYR A O 1
ATOM 617 N N . TYR A 1 77 ? -4.066 -1.665 -10.122 1.00 95.12 77 TYR A N 1
ATOM 618 C CA . TYR A 1 77 ? -3.758 -2.928 -10.796 1.00 95.12 77 TYR A CA 1
ATOM 619 C C . TYR A 1 77 ? -5.004 -3.538 -11.451 1.00 95.12 77 TYR A C 1
ATOM 621 O O . TYR A 1 77 ? -6.109 -3.449 -10.909 1.00 95.12 77 TYR A O 1
ATOM 629 N N . ILE A 1 78 ? -4.824 -4.217 -12.586 1.00 95.06 78 ILE A N 1
ATOM 630 C CA . ILE A 1 78 ? -5.907 -4.974 -13.219 1.00 95.06 78 ILE A CA 1
ATOM 631 C C . ILE A 1 78 ? -6.280 -6.153 -12.309 1.00 95.06 78 ILE A C 1
ATOM 633 O O . ILE A 1 78 ? -5.429 -6.966 -11.938 1.00 95.06 78 ILE A O 1
ATOM 637 N N . ALA A 1 79 ? -7.561 -6.251 -11.953 1.00 94.38 79 ALA A N 1
ATOM 638 C CA . ALA A 1 79 ? -8.100 -7.354 -11.164 1.00 94.38 79 ALA A CA 1
ATOM 639 C C . ALA A 1 79 ? -8.504 -8.523 -12.075 1.00 94.38 79 ALA A C 1
ATOM 641 O O . ALA A 1 79 ? -9.344 -8.361 -12.954 1.00 94.38 79 ALA A O 1
ATOM 642 N N . THR A 1 80 ? -7.937 -9.705 -11.830 1.00 93.81 80 THR A N 1
ATOM 643 C CA . THR A 1 80 ? -8.310 -10.968 -12.498 1.00 93.81 80 THR A CA 1
ATOM 644 C C . THR A 1 80 ? -9.598 -11.539 -11.919 1.00 93.81 80 THR A C 1
ATOM 646 O O . THR A 1 80 ? -10.408 -12.110 -12.638 1.00 93.81 80 THR A O 1
ATOM 649 N N . ALA A 1 81 ? -9.795 -11.376 -10.611 1.00 92.75 81 ALA A N 1
ATOM 650 C CA . ALA A 1 81 ? -11.010 -11.774 -9.918 1.00 92.75 81 ALA A CA 1
ATOM 651 C C . ALA A 1 81 ? -11.279 -10.827 -8.745 1.00 92.75 81 ALA A C 1
ATOM 653 O O . ALA A 1 81 ? -10.352 -10.216 -8.201 1.00 92.75 81 ALA A O 1
ATOM 654 N N . LYS A 1 82 ? -12.549 -10.716 -8.356 1.00 93.81 82 LYS A N 1
ATOM 655 C CA . LYS A 1 82 ? -13.012 -9.893 -7.236 1.00 93.81 82 LYS A CA 1
ATOM 656 C C . LYS A 1 82 ? -13.972 -10.706 -6.376 1.00 93.81 82 LYS A C 1
ATOM 658 O O . LYS A 1 82 ? -14.796 -11.437 -6.911 1.00 93.81 82 LYS A O 1
ATOM 663 N N . ILE A 1 83 ? -13.862 -10.558 -5.062 1.00 94.44 83 ILE A N 1
ATOM 664 C CA . ILE A 1 83 ? -14.726 -11.199 -4.069 1.00 94.44 83 ILE A CA 1
ATOM 665 C C . ILE A 1 83 ? -15.351 -10.090 -3.230 1.00 94.44 83 ILE A C 1
ATOM 667 O O . ILE A 1 83 ? -14.620 -9.351 -2.570 1.00 94.44 83 ILE A O 1
ATOM 671 N N . ASN A 1 84 ? -16.676 -9.962 -3.265 1.00 94.25 84 ASN A N 1
ATOM 672 C CA . ASN A 1 84 ? -17.421 -9.042 -2.405 1.00 94.25 84 ASN A CA 1
ATOM 673 C C . ASN A 1 84 ? -17.608 -9.678 -1.026 1.00 94.25 84 ASN A C 1
ATOM 675 O O . ASN A 1 84 ? -17.987 -10.840 -0.934 1.00 94.25 84 ASN A O 1
ATOM 679 N N . LEU A 1 85 ? -17.342 -8.927 0.042 1.00 88.62 85 LEU A N 1
ATOM 680 C CA . LEU A 1 85 ? -17.503 -9.410 1.420 1.00 88.62 85 LEU A CA 1
ATOM 681 C C . LEU A 1 85 ? -18.807 -8.945 2.081 1.00 88.62 85 LEU A C 1
ATOM 683 O O . LEU A 1 85 ? -19.121 -9.393 3.176 1.00 88.62 85 LEU A O 1
ATOM 687 N N . LEU A 1 86 ? -19.556 -8.047 1.435 1.00 72.31 86 LEU A N 1
ATOM 688 C CA . LEU A 1 86 ? -20.787 -7.457 1.976 1.00 72.31 86 LEU A CA 1
ATOM 689 C C . LEU A 1 86 ? -22.078 -8.180 1.541 1.00 72.31 86 LEU A C 1
ATOM 691 O O . LEU A 1 86 ? -23.156 -7.748 1.922 1.00 72.31 86 LEU A O 1
ATOM 695 N N . GLU A 1 87 ? -22.003 -9.272 0.778 1.00 55.81 87 GLU A N 1
ATOM 696 C CA . GLU A 1 87 ? -23.186 -10.020 0.300 1.00 55.81 87 GLU A CA 1
ATOM 697 C C . GLU A 1 87 ? -23.636 -11.131 1.27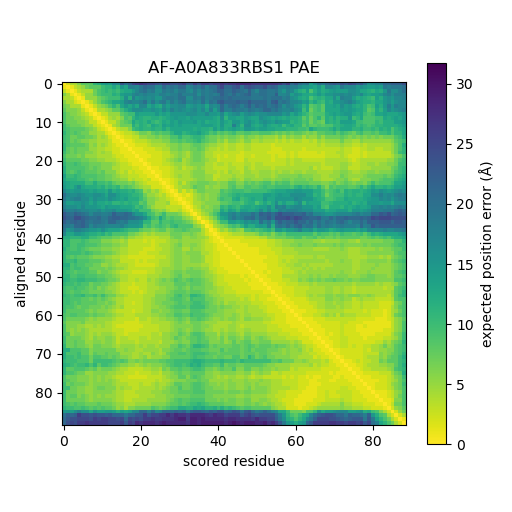7 1.00 55.81 87 GLU A C 1
ATOM 699 O O . GLU A 1 87 ? -24.018 -12.220 0.859 1.00 55.81 87 GLU A O 1
ATOM 704 N N . GLY A 1 88 ? -23.573 -10.890 2.592 1.00 54.56 88 GLY A N 1
ATOM 705 C CA . GLY A 1 88 ? -23.834 -11.934 3.596 1.00 54.56 88 GLY A CA 1
ATOM 706 C C . GLY A 1 88 ? -24.299 -11.459 4.974 1.00 54.56 88 GLY A C 1
ATOM 707 O O . GLY A 1 88 ? -24.042 -12.158 5.953 1.00 54.56 88 GLY A O 1
ATOM 708 N N . LEU A 1 89 ? -24.949 -10.295 5.052 1.00 43.81 89 LEU A N 1
ATOM 709 C CA . LEU A 1 89 ? -25.724 -9.841 6.214 1.00 43.81 89 LEU A CA 1
ATOM 710 C C . LEU A 1 89 ? -27.185 -9.657 5.805 1.00 43.81 89 LEU A C 1
ATOM 712 O O . LEU A 1 89 ? -27.403 -9.017 4.752 1.00 43.81 89 LEU A O 1
#

Organism: NCBI:txid561572

Mean predicted aligned error: 8.13 Å

Foldseek 3Di:
DCVVVVNDPDPDPDDDDDDDPDDCCVVDDPCCVVDPNPDDDPCPVVCVVCVPPDPDDDDDFKDFPFDPPAQDPVRDGDGPDMDGPPPPD

Radius of gyration: 17.77 Å; Cα contacts (8 Å, |Δi|>4): 52; chains: 1; bounding box: 51×39×33 Å

Sequence (89 aa):
MICCLGLIDRKYQTVKLHLTLMNTTFKLTKEERNGKNFITFDATEIMKAHENTIFGETTLKQIHISQRHTISSNGYYIATAKINLLEGL

Secondary structure (DSSP, 8-state):
-TGGGTSS----SS---------GGGGS-HHHHHSS-------HHHHHHHTT---------EEEEEPTT---TTSSPPEEEEEESSTT-

InterPro domains:
  IPR009210 Activating signal cointegrator 1 complex subunit 1 [PTHR13360] (6-85)
  IPR019510 A-kinase anchor protein 7-like, phosphoesterase domain [PF10469] (6-85)